Protein AF-A0A6C0HMK4-F1 (afdb_monomer)

Sequence (166 aa):
MNSQQNKAYLWKQCIEQGIFNTLNSSVLPTVQKRFEELVKEYENSQDAVELKNEQFLREFRSRLMPSFEDTQKEYDKLLQPPKPPMVDFTREPDKPMQDLTSLLEKTNERRKEEIQQVFSDKPFLTQEKDPILERMERTLQKHSEMLLSILETQMKLIDYLQRNKK

pLDDT: mean 81.39, std 10.64, range [43.75, 94.94]

Radius of gyration: 36.41 Å; Cα contacts (8 Å, |Δi|>4): 34; chains: 1; bounding box: 69×99×58 Å

Secondary structure (DSSP, 8-state):
--SHHHHHHHHHHHHHTTTTTT--GGGHHHHHHHHHHHHHHTTS--S-HHHHHHHHHHHHHHHHSPPHHHHHHHHHHHHSPPPPPP--TTSPPPPP-TTHHHHHHHHHHHHHHHHHHHHHS-S-------HHHHHHHHHHHHHHHHHHHHHHHHHHHHHHHHHTT-

Solvent-accessible surface area (backbone atoms only — not comparable to full-atom values): 10004 Å² total; per-residue (Å²): 96,79,46,73,68,50,48,52,50,53,54,51,48,37,55,78,70,46,66,57,75,83,58,60,81,87,46,48,69,60,52,52,50,52,49,56,52,51,42,56,67,54,50,79,56,89,68,58,68,66,62,50,51,55,53,46,55,56,50,54,47,59,74,67,49,76,53,72,68,56,55,50,53,54,52,56,53,69,73,51,69,78,78,74,78,79,82,70,82,85,57,76,77,78,72,75,82,78,55,64,63,59,53,50,50,54,51,50,52,51,49,50,52,54,52,48,47,62,59,63,79,41,69,77,77,75,67,75,70,52,71,67,57,54,52,50,53,53,51,52,50,54,52,51,55,50,53,53,54,51,50,54,51,51,50,53,50,51,52,51,55,61,67,73,72,116

Organism: NCBI:txid1070528

Mean predicted aligned error: 20.1 Å

Foldseek 3Di:
DPDPVLLVVLVVVCVVVCLCVPPDPVCVVVLVVVSVVLVVVLPPDPDDSVVSSVVSSVVSSVVSDDPPVVVVVVVVVVVDDPDPPPPDPVDDPPDPPPPPPVVVVVVVVVVVVVVVCVVVVDPPPPPPCPVVNVVVVVVVVVVVVVVVVVVVVVVVVVVVVVVVPD

Structure (mmCIF, N/CA/C/O backbone):
data_AF-A0A6C0HMK4-F1
#
_entry.id   AF-A0A6C0HMK4-F1
#
loop_
_atom_site.group_PDB
_atom_site.id
_atom_site.type_symbol
_atom_site.label_atom_id
_atom_site.label_alt_id
_atom_site.label_comp_id
_atom_site.label_asym_id
_atom_site.label_entity_id
_atom_site.label_seq_id
_atom_site.pdbx_PDB_ins_code
_atom_site.Cartn_x
_atom_site.Cartn_y
_atom_site.Cartn_z
_atom_site.occupancy
_atom_site.B_iso_or_equiv
_atom_site.auth_seq_id
_atom_site.auth_comp_id
_atom_site.auth_asym_id
_atom_site.auth_atom_id
_atom_site.pdbx_PDB_model_num
ATOM 1 N N . MET A 1 1 ? -8.890 11.318 22.501 1.00 75.38 1 MET A N 1
ATOM 2 C CA . MET A 1 1 ? -8.280 11.141 21.165 1.00 75.38 1 MET A CA 1
ATOM 3 C C . MET A 1 1 ? -7.178 10.077 21.167 1.00 75.38 1 MET A C 1
ATOM 5 O O . MET A 1 1 ? -7.302 9.119 20.420 1.00 75.38 1 MET A O 1
ATOM 9 N N . ASN A 1 2 ? -6.168 10.157 22.044 1.00 78.12 2 ASN A N 1
ATOM 10 C CA . ASN A 1 2 ? -5.008 9.241 22.073 1.00 78.12 2 ASN A CA 1
ATOM 11 C C . ASN A 1 2 ? -5.238 7.875 22.776 1.00 78.12 2 ASN A C 1
ATOM 13 O O . ASN A 1 2 ? -4.289 7.154 23.068 1.00 78.12 2 ASN A O 1
ATOM 17 N N . SER A 1 3 ? -6.484 7.484 23.069 1.00 85.38 3 SER A N 1
ATOM 18 C CA . SER A 1 3 ? -6.740 6.152 23.635 1.00 85.38 3 SER A CA 1
ATOM 19 C C . SER A 1 3 ? -6.581 5.073 22.560 1.00 85.38 3 SER A C 1
ATOM 21 O O . SER A 1 3 ? -6.952 5.278 21.402 1.00 85.38 3 SER A O 1
ATOM 23 N N . GLN A 1 4 ? -6.084 3.894 22.947 1.00 87.00 4 GLN A N 1
ATOM 24 C CA . GLN A 1 4 ? -5.903 2.761 22.029 1.00 87.00 4 GLN A CA 1
ATOM 25 C C . GLN A 1 4 ? -7.211 2.392 21.303 1.00 87.00 4 GLN A C 1
ATOM 27 O O . GLN A 1 4 ? -7.204 2.107 20.109 1.00 87.00 4 GLN A O 1
ATOM 32 N N . GLN A 1 5 ? -8.346 2.461 22.010 1.00 88.50 5 GLN A N 1
ATOM 33 C CA . GLN A 1 5 ? -9.678 2.230 21.443 1.00 88.50 5 GLN A CA 1
ATOM 34 C C . GLN A 1 5 ? -10.050 3.254 20.366 1.00 88.50 5 GLN A C 1
ATOM 36 O O . GLN A 1 5 ? -10.546 2.864 19.312 1.00 88.50 5 GLN A O 1
ATOM 41 N N . ASN A 1 6 ? -9.789 4.546 20.591 1.00 88.19 6 ASN A N 1
ATOM 42 C CA . ASN A 1 6 ? -10.136 5.577 19.614 1.00 88.19 6 ASN A CA 1
ATOM 43 C C . ASN A 1 6 ? -9.233 5.511 18.376 1.00 88.19 6 ASN A C 1
ATOM 45 O O . ASN A 1 6 ? -9.715 5.647 17.257 1.00 88.19 6 ASN A O 1
ATOM 49 N N . LYS A 1 7 ? -7.938 5.218 18.556 1.00 90.81 7 LYS A N 1
ATOM 50 C CA . LYS A 1 7 ? -7.022 4.964 17.432 1.00 90.81 7 LYS A CA 1
ATOM 51 C C . LYS A 1 7 ? -7.476 3.777 16.588 1.00 90.81 7 LYS A C 1
ATOM 53 O O . LYS A 1 7 ? -7.527 3.887 15.367 1.00 90.81 7 LYS A O 1
ATOM 58 N N . ALA A 1 8 ? -7.849 2.668 17.229 1.00 91.12 8 ALA A N 1
ATOM 59 C CA . ALA A 1 8 ? -8.364 1.491 16.534 1.00 91.12 8 ALA A CA 1
ATOM 60 C C . ALA A 1 8 ? -9.665 1.797 15.773 1.00 91.12 8 ALA A C 1
ATOM 62 O O . ALA A 1 8 ? -9.829 1.357 14.637 1.00 91.12 8 ALA A O 1
ATOM 63 N N . TYR A 1 9 ? -10.559 2.592 16.369 1.00 93.00 9 TYR A N 1
ATOM 64 C CA . TYR A 1 9 ? -11.777 3.067 15.715 1.00 93.00 9 TYR A CA 1
ATOM 65 C C . TYR A 1 9 ? -11.473 3.906 14.465 1.00 93.00 9 TYR A C 1
ATOM 67 O O . TYR A 1 9 ? -11.970 3.592 13.386 1.00 93.00 9 TYR A O 1
ATOM 75 N N . LEU A 1 10 ? -10.612 4.922 14.581 1.00 91.75 10 LEU A N 1
ATOM 76 C CA . LEU A 1 10 ? -10.222 5.780 13.458 1.00 91.75 10 LEU A CA 1
ATOM 77 C C . LEU A 1 10 ? -9.544 4.984 12.342 1.00 91.75 10 LEU A C 1
ATOM 79 O O . LEU A 1 10 ? -9.868 5.159 11.172 1.00 91.75 10 LEU A O 1
ATOM 83 N N . TRP A 1 11 ? -8.648 4.063 12.698 1.00 92.12 11 TRP A N 1
ATOM 84 C CA . TRP A 1 11 ? -7.975 3.205 11.726 1.00 92.12 11 TRP A CA 1
ATOM 85 C C . TRP A 1 11 ? -8.963 2.310 10.971 1.00 92.12 11 TRP A C 1
ATOM 87 O O . TRP A 1 11 ? -8.888 2.190 9.748 1.00 92.12 11 TRP A O 1
ATOM 97 N N . LYS A 1 12 ? -9.932 1.726 11.686 1.00 92.62 12 LYS A N 1
ATOM 98 C CA . LYS A 1 12 ? -11.018 0.945 11.087 1.00 92.62 12 LYS A CA 1
ATOM 99 C C . LYS A 1 12 ? -11.861 1.800 10.135 1.00 92.62 12 LYS A C 1
ATOM 101 O O . LYS A 1 12 ? -12.134 1.365 9.022 1.00 92.62 12 LYS A O 1
ATOM 106 N N . GLN A 1 13 ? -12.213 3.020 10.533 1.00 91.69 13 GLN A N 1
ATOM 107 C CA . GLN A 1 13 ? -12.962 3.952 9.686 1.00 91.69 13 GLN A CA 1
ATOM 108 C C . GLN A 1 13 ? -12.191 4.334 8.416 1.00 91.69 13 GLN A C 1
ATOM 110 O O . GLN A 1 13 ? -12.784 4.390 7.341 1.00 91.69 13 GLN A O 1
ATOM 115 N N . CYS A 1 14 ? -10.869 4.511 8.492 1.00 89.31 14 CYS A N 1
ATOM 116 C CA . CYS A 1 14 ? -10.041 4.738 7.305 1.00 89.31 14 CYS A CA 1
ATOM 117 C C . CYS A 1 14 ? -10.101 3.570 6.307 1.00 89.31 14 CYS A C 1
ATOM 119 O O . CYS A 1 14 ? -10.114 3.801 5.096 1.00 89.31 14 CYS A O 1
ATOM 121 N N . ILE A 1 15 ? -10.164 2.327 6.802 1.00 88.69 15 ILE A N 1
ATOM 122 C CA . ILE A 1 15 ? -10.334 1.127 5.968 1.00 88.69 15 ILE A CA 1
ATOM 123 C C . ILE A 1 15 ? -11.736 1.109 5.347 1.00 88.69 15 ILE A C 1
ATOM 125 O O . ILE A 1 15 ? -11.863 0.970 4.134 1.00 88.69 15 ILE A O 1
ATOM 129 N N . GLU A 1 16 ? -12.782 1.284 6.158 1.00 90.00 16 GLU A N 1
ATOM 130 C CA . GLU A 1 16 ? -14.182 1.221 5.709 1.00 90.00 16 GLU A CA 1
ATOM 131 C C . GLU A 1 16 ? -14.529 2.325 4.698 1.00 90.00 16 GLU A C 1
ATOM 133 O O . GLU A 1 16 ? -15.273 2.083 3.751 1.00 90.00 16 GLU A O 1
ATOM 138 N N . GLN A 1 17 ? -13.945 3.518 4.840 1.00 87.69 17 GLN A N 1
ATOM 139 C CA . GLN A 1 17 ? -14.105 4.624 3.888 1.00 87.69 17 GLN A CA 1
ATOM 140 C C . GLN A 1 17 ? -13.183 4.515 2.661 1.00 87.69 17 GLN A C 1
ATOM 142 O O . GLN A 1 17 ? -13.194 5.396 1.799 1.00 87.69 17 GLN A O 1
ATOM 147 N N . GLY A 1 18 ? -12.366 3.461 2.576 1.00 83.56 18 GLY A N 1
ATOM 148 C CA . GLY A 1 18 ? -11.472 3.218 1.448 1.00 83.56 18 GLY A CA 1
ATOM 149 C C . GLY A 1 18 ? -10.336 4.234 1.311 1.00 83.56 18 GLY A C 1
ATOM 150 O O . GLY A 1 18 ? -9.782 4.371 0.223 1.00 83.56 18 GLY A O 1
ATOM 151 N N . 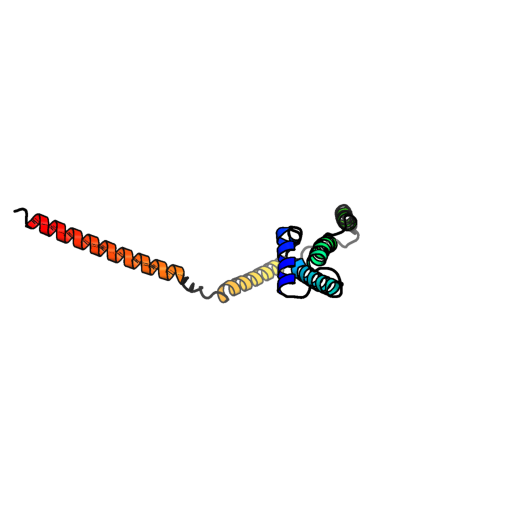ILE A 1 19 ? -9.958 4.935 2.389 1.00 84.88 19 ILE A N 1
ATOM 152 C CA . ILE A 1 19 ? -8.870 5.934 2.381 1.00 84.88 19 ILE A CA 1
ATOM 153 C C . ILE A 1 19 ? -7.539 5.286 1.966 1.00 84.88 19 ILE A C 1
ATOM 155 O O . ILE A 1 19 ? -6.697 5.924 1.338 1.00 84.88 19 ILE A O 1
ATOM 159 N N . PHE A 1 20 ? -7.363 4.001 2.277 1.00 84.75 20 PHE A N 1
ATOM 160 C CA . PHE A 1 20 ? -6.156 3.249 1.947 1.00 84.75 20 PHE A CA 1
ATOM 161 C C . PHE A 1 20 ? -6.184 2.566 0.571 1.00 84.75 20 PHE A C 1
ATOM 163 O O . PHE A 1 20 ? -5.146 2.082 0.131 1.00 84.75 20 PHE A O 1
ATOM 170 N N . ASN A 1 21 ? -7.320 2.548 -0.138 1.00 81.62 21 ASN A N 1
ATOM 171 C CA . ASN A 1 21 ? -7.464 1.796 -1.397 1.00 81.62 21 ASN A CA 1
ATOM 172 C C . ASN A 1 21 ? -6.555 2.310 -2.520 1.00 81.62 21 ASN A C 1
ATOM 174 O O . ASN A 1 21 ? -6.239 1.580 -3.453 1.00 81.62 21 ASN A O 1
ATOM 178 N N . THR A 1 22 ? -6.149 3.572 -2.442 1.00 72.12 22 THR A N 1
ATOM 179 C CA . THR A 1 22 ? -5.297 4.226 -3.438 1.00 72.12 22 THR A CA 1
ATOM 180 C C . THR A 1 22 ? -3.815 4.189 -3.065 1.00 72.12 22 THR A C 1
ATOM 182 O O . THR A 1 22 ? -3.001 4.792 -3.759 1.00 72.12 22 THR A O 1
ATOM 185 N N . LEU A 1 23 ? -3.450 3.544 -1.952 1.00 77.88 23 LEU A N 1
ATOM 186 C CA . LEU A 1 23 ? -2.088 3.547 -1.423 1.00 77.88 23 LEU A CA 1
ATOM 187 C C . LEU A 1 23 ? -1.349 2.257 -1.787 1.00 77.88 23 LEU A C 1
ATOM 189 O O . LEU A 1 23 ? -1.891 1.158 -1.715 1.00 77.88 23 LEU A O 1
ATOM 193 N N . ASN A 1 24 ? -0.071 2.395 -2.135 1.00 76.12 24 ASN A N 1
ATOM 194 C CA . ASN A 1 24 ? 0.829 1.262 -2.331 1.00 76.12 24 ASN A CA 1
ATOM 195 C C . ASN A 1 24 ? 1.264 0.675 -0.968 1.00 76.12 24 ASN A C 1
ATOM 197 O O . ASN A 1 24 ? 1.421 1.399 0.016 1.00 76.12 24 ASN A O 1
ATOM 201 N N . SER A 1 25 ? 1.523 -0.632 -0.891 1.00 76.38 25 SER A N 1
ATOM 202 C CA . SER A 1 25 ? 2.035 -1.274 0.328 1.00 76.38 25 SER A CA 1
ATOM 203 C C . SER A 1 25 ? 3.365 -0.682 0.813 1.00 76.38 25 SER A C 1
ATOM 205 O O . SER A 1 25 ? 3.634 -0.689 2.012 1.00 76.38 25 SER A O 1
ATOM 207 N N . SER A 1 26 ? 4.181 -0.123 -0.088 1.00 78.38 26 SER A N 1
ATOM 208 C CA . SER A 1 26 ? 5.454 0.526 0.255 1.00 78.38 26 SER A CA 1
ATOM 209 C C . SER A 1 26 ? 5.298 1.805 1.087 1.00 78.38 26 SER A C 1
ATOM 211 O O . SER A 1 26 ? 6.227 2.175 1.803 1.00 78.38 26 SER A O 1
ATOM 213 N N . VAL A 1 27 ? 4.132 2.465 1.041 1.00 81.00 27 VAL A N 1
ATOM 214 C CA . VAL A 1 27 ? 3.886 3.729 1.758 1.00 81.00 27 VAL A CA 1
ATOM 215 C C . VAL A 1 27 ? 3.275 3.528 3.149 1.00 81.00 27 VAL A C 1
ATOM 217 O O . VAL A 1 27 ? 3.183 4.488 3.914 1.00 81.00 27 VAL A O 1
ATOM 220 N N . LEU A 1 28 ? 2.911 2.294 3.527 1.00 81.06 28 LEU A N 1
ATOM 221 C CA . LEU A 1 28 ? 2.274 1.985 4.817 1.00 81.06 28 LEU A CA 1
ATOM 222 C C . LEU A 1 28 ? 3.040 2.505 6.052 1.00 81.06 28 LEU A C 1
ATOM 224 O O . LEU A 1 28 ? 2.390 3.087 6.924 1.00 81.06 28 LEU A O 1
ATOM 228 N N . PRO A 1 29 ? 4.383 2.399 6.146 1.00 84.81 29 PRO A N 1
ATOM 229 C CA . PRO A 1 29 ? 5.117 2.951 7.289 1.00 84.81 29 PRO A CA 1
ATOM 230 C C . PRO A 1 29 ? 4.974 4.476 7.401 1.00 84.81 29 PRO A C 1
ATOM 232 O O . PRO A 1 29 ? 4.839 5.028 8.494 1.00 84.81 29 PRO A O 1
ATOM 235 N N . THR A 1 30 ? 4.956 5.174 6.263 1.00 85.56 30 THR A N 1
ATOM 236 C CA . THR A 1 30 ? 4.757 6.627 6.204 1.00 85.56 30 THR A CA 1
ATOM 237 C C . THR A 1 30 ? 3.331 7.007 6.590 1.00 85.56 30 THR A C 1
ATOM 239 O O . THR A 1 30 ? 3.132 7.973 7.324 1.00 85.56 30 THR A O 1
ATOM 242 N N . VAL A 1 31 ? 2.343 6.232 6.142 1.00 88.31 31 VAL A N 1
ATOM 243 C CA . VAL A 1 31 ? 0.922 6.419 6.474 1.00 88.31 31 VAL A CA 1
ATOM 244 C C . VAL A 1 31 ? 0.691 6.257 7.972 1.00 88.31 31 VAL A C 1
ATOM 246 O O . VAL A 1 31 ? 0.053 7.107 8.588 1.00 88.31 31 VAL A O 1
ATOM 249 N N . GLN A 1 32 ? 1.261 5.210 8.572 1.00 89.19 32 GLN A N 1
ATOM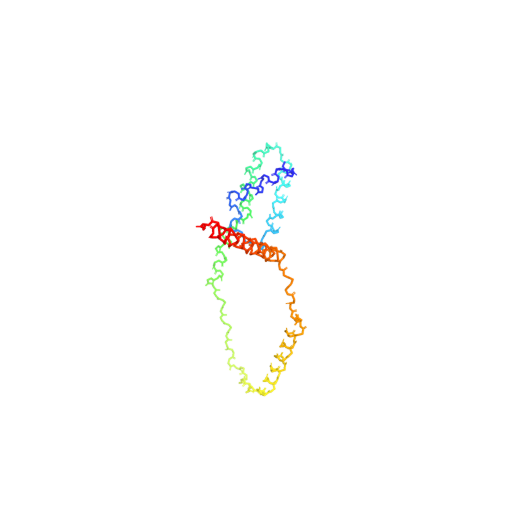 250 C CA . GLN A 1 32 ? 1.183 4.972 10.010 1.00 89.19 32 GLN A CA 1
ATOM 251 C C . GLN A 1 32 ? 1.810 6.122 10.805 1.00 89.19 32 GLN A C 1
ATOM 253 O O . GLN A 1 32 ? 1.216 6.600 11.769 1.00 89.19 32 GLN A O 1
ATOM 258 N N . LYS A 1 33 ? 2.981 6.612 10.381 1.00 88.69 33 LYS A N 1
ATOM 259 C CA . LYS A 1 33 ? 3.629 7.759 11.027 1.00 88.69 33 LYS A CA 1
ATOM 260 C C . LYS A 1 33 ? 2.750 9.015 10.966 1.00 88.69 33 LYS A C 1
ATOM 262 O O . LYS A 1 33 ? 2.526 9.639 11.998 1.00 88.69 33 LYS A O 1
ATOM 267 N N . ARG A 1 34 ? 2.198 9.335 9.789 1.00 88.38 34 ARG A N 1
ATOM 268 C CA . ARG A 1 34 ? 1.294 10.486 9.602 1.00 88.38 34 ARG A CA 1
ATOM 269 C C . ARG A 1 34 ? 0.014 10.368 10.425 1.00 88.38 34 ARG A C 1
ATOM 271 O O . ARG A 1 34 ? -0.485 11.371 10.922 1.00 88.38 34 ARG A O 1
ATOM 278 N N . PHE A 1 35 ? -0.514 9.155 10.571 1.00 92.00 35 PHE A N 1
ATOM 279 C CA . PHE A 1 35 ? -1.678 8.892 11.412 1.00 92.00 35 PHE A CA 1
ATOM 280 C C . PHE A 1 35 ? -1.378 9.216 12.878 1.00 92.00 35 PHE A C 1
ATOM 282 O O . PHE A 1 35 ? -2.122 9.959 13.507 1.00 92.00 35 PHE A O 1
ATOM 289 N N . GLU A 1 36 ? -0.266 8.706 13.413 1.00 90.81 36 GLU A N 1
ATOM 290 C CA . GLU A 1 36 ? 0.139 8.951 14.803 1.00 90.81 36 GLU A CA 1
ATOM 291 C C . GLU A 1 36 ? 0.449 10.431 15.075 1.00 90.81 36 GLU A C 1
ATOM 293 O O . GLU A 1 36 ? 0.104 10.947 16.137 1.00 90.81 36 GLU A O 1
ATOM 298 N N . GLU A 1 37 ? 1.067 11.130 14.119 1.00 90.50 37 GLU A N 1
ATOM 299 C CA . GLU A 1 37 ? 1.292 12.580 14.189 1.00 90.50 37 GLU A CA 1
ATOM 300 C C . GLU A 1 37 ? -0.035 13.341 14.275 1.00 90.50 37 GLU A C 1
ATOM 302 O O . GLU A 1 37 ? -0.233 14.133 15.195 1.00 90.50 37 GLU A O 1
ATOM 307 N N . LEU A 1 38 ? -0.981 13.028 13.387 1.00 89.75 38 LEU A N 1
ATOM 308 C CA . LEU A 1 38 ? -2.280 13.689 13.366 1.00 89.75 38 LEU A CA 1
ATOM 309 C C . LEU A 1 38 ? -3.101 13.384 14.632 1.00 89.75 38 LEU A C 1
ATOM 311 O O . LEU A 1 38 ? -3.759 14.269 15.167 1.00 89.75 38 LEU A O 1
ATOM 315 N N . VAL A 1 39 ? -3.034 12.165 15.181 1.00 89.81 39 VAL A N 1
ATOM 316 C CA . VAL A 1 39 ? -3.739 11.844 16.437 1.00 89.81 39 VAL A CA 1
ATOM 317 C C . VAL A 1 39 ? -3.209 12.690 17.600 1.00 89.81 39 VAL A C 1
ATOM 319 O O . VAL A 1 39 ? -3.998 13.113 18.448 1.00 89.81 39 VAL A O 1
ATOM 322 N N . LYS A 1 40 ? -1.899 12.968 17.633 1.00 88.75 40 LYS A N 1
ATOM 323 C CA . LYS A 1 40 ? -1.291 13.854 18.638 1.00 88.75 40 LYS A CA 1
ATOM 324 C C . LYS A 1 40 ? -1.724 15.308 18.469 1.00 88.75 40 LYS A C 1
ATOM 326 O O . LYS A 1 40 ? -1.974 15.976 19.467 1.00 88.75 40 LYS A O 1
ATOM 331 N N . GLU A 1 41 ? -1.856 15.797 17.236 1.00 88.19 41 GLU A N 1
ATOM 332 C CA . GLU A 1 41 ? -2.345 17.160 16.970 1.00 88.19 41 GLU A CA 1
ATOM 333 C C . GLU A 1 41 ? -3.755 17.377 17.557 1.00 88.19 41 GLU A C 1
ATOM 335 O O . GLU A 1 41 ? -4.024 18.400 18.187 1.00 88.19 41 GLU A O 1
ATOM 340 N N . TYR A 1 42 ? -4.627 16.369 17.462 1.00 86.56 42 TYR A N 1
ATOM 341 C CA . TYR A 1 42 ? -5.990 16.414 18.007 1.00 86.56 42 TYR A CA 1
ATOM 342 C C . TYR A 1 42 ? -6.096 16.040 19.499 1.00 86.56 42 TYR A C 1
ATOM 344 O O . TYR A 1 42 ? -7.193 16.063 20.071 1.00 86.56 42 TYR A O 1
ATOM 352 N N . GLU A 1 43 ? -4.986 15.699 20.160 1.00 82.81 43 GLU A N 1
ATOM 353 C CA . GLU A 1 43 ? -4.975 15.325 21.578 1.00 82.81 43 GLU A CA 1
ATOM 354 C C . GLU A 1 43 ? -5.307 16.515 22.491 1.00 82.81 43 GLU A C 1
ATOM 356 O O . GLU A 1 43 ? -6.036 16.344 23.467 1.00 82.81 43 GLU A O 1
ATOM 361 N N . ASN A 1 44 ? -4.854 17.717 22.119 1.00 78.38 44 ASN A N 1
ATOM 362 C CA . ASN A 1 44 ? -4.980 18.936 22.926 1.00 78.38 44 ASN A CA 1
ATOM 363 C C . ASN A 1 44 ? -6.201 19.811 22.585 1.00 78.38 44 ASN A C 1
ATOM 365 O O . ASN A 1 44 ? -6.418 20.826 23.246 1.00 78.38 44 ASN A O 1
ATOM 369 N N . SER A 1 45 ? -6.999 19.464 21.569 1.00 78.00 45 SER A N 1
ATOM 370 C CA . SER A 1 45 ? -8.224 20.221 21.255 1.00 78.00 45 SER A CA 1
ATOM 371 C C . SER A 1 45 ? -9.262 20.061 22.385 1.00 78.00 45 SER A C 1
ATOM 373 O O . SER A 1 45 ? -9.316 19.022 23.048 1.00 78.00 45 SER A O 1
ATOM 375 N N . GLN A 1 46 ? -10.113 21.066 22.609 1.00 78.56 46 GLN A N 1
ATOM 376 C CA . GLN A 1 46 ? -11.212 21.014 23.589 1.00 78.56 46 GLN A CA 1
ATOM 377 C C . GLN A 1 46 ? -12.512 20.402 23.040 1.00 78.56 46 GLN A C 1
ATOM 379 O O . GLN A 1 46 ? -13.462 20.220 23.797 1.00 78.56 46 GLN A O 1
ATOM 384 N N . ASP A 1 47 ? -12.556 20.033 21.759 1.00 83.75 47 ASP A N 1
ATOM 385 C CA . ASP A 1 47 ? -13.786 19.565 21.115 1.00 83.75 47 ASP A CA 1
ATOM 386 C C . ASP A 1 47 ? -14.247 18.182 21.612 1.00 83.75 47 ASP A C 1
ATOM 388 O O . ASP A 1 47 ? -13.465 17.380 22.146 1.00 83.75 47 ASP A O 1
ATOM 392 N N . ALA A 1 48 ? -15.529 17.876 21.393 1.00 86.19 48 ALA A N 1
ATOM 393 C CA . ALA A 1 48 ? -16.083 16.543 21.620 1.00 86.19 48 ALA A CA 1
ATOM 394 C C . ALA A 1 48 ? -15.351 15.484 20.775 1.00 86.19 48 ALA A C 1
ATOM 396 O O . ALA A 1 48 ? -14.862 15.763 19.678 1.00 86.19 48 ALA A O 1
ATOM 397 N N . VAL A 1 49 ? -15.260 14.254 21.289 1.00 84.81 49 VAL A N 1
ATOM 398 C CA . VAL A 1 49 ? -14.470 13.178 20.664 1.00 84.81 49 VAL A CA 1
ATOM 399 C C . VAL A 1 49 ? -15.000 12.831 19.273 1.00 84.81 49 VAL A C 1
ATOM 401 O O . VAL A 1 49 ? -14.213 12.616 18.355 1.00 84.81 49 VAL A O 1
ATOM 404 N N . GLU A 1 50 ? -16.317 12.840 19.098 1.00 86.06 50 GLU A N 1
ATOM 405 C CA . GLU A 1 50 ? -16.993 12.566 17.832 1.00 86.06 50 GLU A CA 1
ATOM 406 C C . GLU A 1 50 ? -16.627 13.607 16.769 1.00 86.06 50 GLU A C 1
ATOM 408 O O . GLU A 1 50 ? -16.222 13.246 15.664 1.00 86.06 50 GLU A O 1
ATOM 413 N N . LEU A 1 51 ? -16.672 14.893 17.132 1.00 86.75 51 LEU A N 1
ATOM 414 C CA . LEU A 1 51 ? -16.339 15.997 16.231 1.00 86.75 51 LEU A CA 1
ATOM 415 C C . LEU A 1 51 ? -14.863 15.941 15.805 1.00 86.75 51 LEU A C 1
ATOM 417 O O . LEU A 1 51 ? -14.543 16.097 14.626 1.00 86.75 51 LEU A O 1
ATOM 421 N N . LYS A 1 52 ? -13.964 15.638 16.753 1.00 88.44 52 LYS A N 1
ATOM 422 C CA . LYS A 1 52 ? -12.537 15.428 16.468 1.00 88.44 52 LYS A CA 1
ATOM 423 C C . LYS A 1 52 ? -12.320 14.266 15.511 1.00 88.44 52 LYS A C 1
ATOM 425 O O . LYS A 1 52 ? -11.472 14.355 14.634 1.00 88.44 52 LYS A O 1
ATOM 430 N N . ASN A 1 53 ? -13.059 13.173 15.685 1.00 89.62 53 ASN A N 1
ATOM 431 C CA . ASN A 1 53 ? -12.915 11.992 14.843 1.00 89.62 53 ASN A CA 1
ATOM 432 C C . ASN A 1 53 ? -13.358 12.271 13.397 1.00 89.62 53 ASN A C 1
ATOM 434 O O . ASN A 1 53 ? -12.678 11.846 12.464 1.00 89.62 53 ASN A O 1
ATOM 438 N N . GLU A 1 54 ? -14.444 13.020 13.189 1.00 88.75 54 GLU A N 1
ATOM 439 C CA . GLU A 1 54 ? -14.867 13.432 11.843 1.00 88.75 54 GLU A CA 1
ATOM 440 C C . GLU A 1 54 ? -13.853 14.367 11.172 1.00 88.75 54 GLU A C 1
ATOM 442 O O . GLU A 1 54 ? -13.474 14.155 10.016 1.00 88.75 54 GLU A O 1
ATOM 447 N N . GLN A 1 55 ? -13.381 15.382 11.902 1.00 88.94 55 GLN A N 1
ATOM 448 C CA . GLN A 1 55 ? -12.372 16.321 11.407 1.00 88.94 55 GLN A CA 1
ATOM 449 C C . GLN A 1 55 ? -11.067 15.601 11.059 1.00 88.94 55 GLN A C 1
ATOM 451 O O . GLN A 1 55 ? -10.530 15.790 9.965 1.00 88.94 55 GLN A O 1
ATOM 456 N N . PHE A 1 56 ? -10.630 14.694 11.935 1.00 91.94 56 PHE A N 1
ATOM 457 C CA . PHE A 1 56 ? -9.475 13.839 11.716 1.00 91.94 56 PHE A CA 1
ATOM 458 C C . PHE A 1 56 ? -9.593 13.054 10.410 1.00 91.94 56 PHE A C 1
ATOM 460 O O . PHE A 1 56 ? -8.675 13.090 9.598 1.00 91.94 56 PHE A O 1
ATOM 467 N N . LEU A 1 57 ? -10.710 12.356 10.173 1.00 89.88 57 LEU A N 1
ATOM 468 C CA . LEU A 1 57 ? -10.874 11.522 8.975 1.00 89.88 57 LEU A CA 1
ATOM 469 C C . LEU A 1 57 ? -10.816 12.357 7.691 1.00 89.88 57 LEU A C 1
ATOM 471 O O . LEU A 1 57 ? -10.191 11.953 6.705 1.00 89.88 57 LEU A O 1
ATOM 475 N N . ARG A 1 58 ? -11.421 13.549 7.713 1.00 87.81 58 ARG A N 1
ATOM 476 C CA . ARG A 1 58 ? -11.402 14.480 6.580 1.00 87.81 58 ARG A CA 1
ATOM 477 C C . ARG A 1 58 ? -9.991 14.980 6.282 1.00 87.81 58 ARG A C 1
ATOM 479 O O . ARG A 1 58 ? -9.561 14.979 5.128 1.00 87.81 58 ARG A O 1
ATOM 486 N N . GLU A 1 59 ? -9.275 15.390 7.319 1.00 88.88 59 GLU A N 1
ATOM 487 C CA . GLU A 1 59 ? -7.927 15.926 7.190 1.00 88.88 59 GLU A CA 1
ATOM 488 C C . GLU A 1 59 ? -6.914 14.844 6.814 1.00 88.88 59 GLU A C 1
ATOM 490 O O . GLU A 1 59 ? -6.099 15.035 5.912 1.00 88.88 59 GLU A O 1
ATOM 495 N N . PHE A 1 60 ? -7.010 13.671 7.437 1.00 90.00 60 PHE A N 1
ATOM 496 C CA . PHE A 1 60 ? -6.149 12.535 7.145 1.00 90.00 60 PHE A CA 1
ATOM 497 C C . PHE A 1 60 ? -6.266 12.109 5.679 1.00 90.00 60 PHE A C 1
ATOM 499 O O . PHE A 1 60 ? -5.252 11.908 5.010 1.00 90.00 60 PHE A O 1
ATOM 506 N N . ARG A 1 61 ? -7.492 12.072 5.138 1.00 86.88 61 ARG A N 1
ATOM 507 C CA . ARG A 1 61 ? -7.731 11.833 3.709 1.00 86.88 61 ARG A CA 1
ATOM 508 C C . ARG A 1 61 ? -7.053 12.883 2.829 1.00 86.88 61 ARG A C 1
ATOM 510 O O . ARG A 1 61 ? -6.412 12.525 1.842 1.00 86.88 61 ARG A O 1
ATOM 517 N N . SER A 1 62 ? -7.161 14.160 3.192 1.00 83.81 62 SER A N 1
ATOM 518 C CA . SER A 1 62 ? -6.530 15.253 2.445 1.00 83.81 62 SER A CA 1
ATOM 519 C C . SER A 1 62 ? -5.003 15.195 2.481 1.00 83.81 62 SER A C 1
ATOM 521 O O . SER A 1 62 ? -4.368 15.554 1.499 1.00 83.81 62 SER A O 1
ATOM 523 N N . ARG A 1 63 ? -4.400 14.754 3.592 1.00 84.12 63 ARG A N 1
ATOM 524 C CA . ARG A 1 63 ? -2.938 14.625 3.722 1.00 84.12 63 ARG A CA 1
ATOM 525 C C . ARG A 1 63 ? -2.380 13.404 2.980 1.00 84.12 63 ARG A C 1
ATOM 527 O O . ARG A 1 63 ? -1.170 13.339 2.763 1.00 84.12 63 ARG A O 1
ATOM 534 N N . LEU A 1 64 ? -3.217 12.418 2.656 1.00 80.81 64 LEU A N 1
ATOM 535 C CA . LEU A 1 64 ? -2.814 11.184 1.974 1.00 80.81 64 LEU A CA 1
ATOM 536 C C . LEU A 1 64 ? -2.969 11.241 0.455 1.00 80.81 64 LEU A C 1
ATOM 538 O O . LEU A 1 64 ? -2.197 10.595 -0.250 1.00 80.81 64 LEU A O 1
ATOM 542 N N . MET A 1 65 ? -3.947 11.989 -0.050 1.00 71.56 65 MET A N 1
ATOM 543 C CA . MET A 1 65 ? -4.107 12.176 -1.488 1.00 71.56 65 MET A CA 1
ATOM 544 C C . MET A 1 65 ? -3.095 13.222 -1.981 1.00 71.56 65 MET A C 1
ATOM 546 O O . MET A 1 65 ? -3.061 14.320 -1.422 1.00 71.56 65 MET A O 1
ATOM 550 N N . PRO A 1 66 ? -2.271 12.923 -3.001 1.00 66.75 66 PRO A N 1
ATOM 551 C CA . PRO A 1 66 ? -1.465 13.951 -3.648 1.00 66.75 66 PRO A CA 1
ATOM 552 C C . PRO A 1 66 ? -2.378 15.040 -4.225 1.00 66.75 66 PRO A C 1
ATOM 554 O O . PRO A 1 66 ? -3.497 14.756 -4.663 1.00 66.75 66 PRO A O 1
ATOM 557 N N . SER A 1 67 ? -1.911 16.292 -4.210 1.00 67.38 67 SER A N 1
ATOM 558 C CA . SER A 1 67 ? -2.630 17.379 -4.874 1.00 67.38 67 SER A CA 1
ATOM 559 C C . SER A 1 67 ? -2.752 17.060 -6.363 1.00 67.38 67 SER A C 1
ATOM 561 O O . SER A 1 67 ? -1.836 16.489 -6.958 1.00 67.38 67 SER A O 1
ATOM 563 N N . PHE A 1 68 ? -3.855 17.479 -6.985 1.00 67.69 68 PHE A N 1
ATOM 564 C CA . PHE A 1 68 ? -4.024 17.393 -8.436 1.00 67.69 68 PHE A CA 1
ATOM 565 C C . PHE A 1 68 ? -2.817 17.989 -9.186 1.00 67.69 68 PHE A C 1
ATOM 567 O O . PHE A 1 68 ? -2.373 17.433 -10.186 1.00 67.69 68 PHE A O 1
ATOM 574 N N . GLU A 1 69 ? -2.228 19.065 -8.656 1.00 71.56 69 GLU A N 1
ATOM 575 C CA . GLU A 1 69 ? -1.028 19.698 -9.217 1.00 71.56 69 GLU A CA 1
ATOM 576 C C . GLU A 1 69 ? 0.208 18.791 -9.194 1.00 71.56 69 GLU A C 1
ATOM 578 O O . GLU A 1 69 ? 1.011 18.827 -10.126 1.00 71.56 69 GLU A O 1
ATOM 583 N N . ASP A 1 70 ? 0.374 17.971 -8.155 1.00 75.69 70 ASP A N 1
ATOM 584 C CA . ASP A 1 70 ? 1.517 17.062 -8.043 1.00 75.69 70 ASP A CA 1
ATOM 585 C C . ASP A 1 70 ? 1.373 15.893 -9.016 1.00 75.69 70 ASP A C 1
ATOM 587 O O . ASP A 1 70 ? 2.328 15.534 -9.706 1.00 75.69 70 ASP A O 1
ATOM 591 N N . THR A 1 71 ? 0.157 15.355 -9.140 1.00 74.19 71 THR A N 1
ATOM 592 C CA . THR A 1 71 ? -0.157 14.316 -10.126 1.00 74.19 71 THR A CA 1
ATOM 593 C C . THR A 1 71 ? 0.032 14.835 -11.551 1.00 74.19 71 THR A C 1
ATOM 595 O O . THR A 1 71 ? 0.635 14.152 -12.376 1.00 74.19 71 THR A O 1
ATOM 598 N N . GLN A 1 72 ? -0.406 16.064 -11.841 1.00 77.19 72 GLN A N 1
ATOM 599 C CA . GLN A 1 72 ? -0.229 16.680 -13.157 1.00 77.19 72 GLN A CA 1
ATOM 600 C C . GLN A 1 72 ? 1.255 16.845 -13.515 1.00 77.19 72 GLN A C 1
ATOM 602 O O . GLN A 1 72 ? 1.657 16.485 -14.618 1.00 77.19 72 GLN A O 1
ATOM 607 N N . LYS A 1 73 ? 2.094 17.304 -12.576 1.00 83.44 73 LYS A N 1
ATOM 608 C CA . LYS A 1 73 ? 3.548 17.428 -12.796 1.00 83.44 73 LYS A CA 1
ATOM 609 C C . LYS A 1 73 ? 4.218 16.087 -13.087 1.00 83.44 73 LYS A C 1
ATOM 611 O O . LYS A 1 73 ? 5.145 16.029 -13.895 1.00 83.44 73 LYS A O 1
ATOM 616 N N . GLU A 1 74 ? 3.786 15.018 -12.422 1.00 80.12 74 GLU A N 1
ATOM 617 C CA . GLU A 1 74 ? 4.303 13.672 -12.675 1.00 80.12 74 GLU A CA 1
ATOM 618 C C . GLU A 1 74 ? 3.938 13.193 -14.088 1.00 80.12 74 GLU A C 1
ATOM 620 O O . GLU A 1 74 ? 4.814 12.725 -14.820 1.00 80.12 74 GLU A O 1
ATOM 625 N N . TYR A 1 75 ? 2.689 13.407 -14.516 1.00 82.00 75 TYR A N 1
ATOM 626 C CA . TYR A 1 75 ? 2.259 13.138 -15.891 1.00 82.00 75 TYR A CA 1
ATOM 627 C C . TYR A 1 75 ? 3.041 13.960 -16.920 1.00 82.00 75 TYR A C 1
ATOM 629 O O . TYR A 1 75 ? 3.543 13.401 -17.895 1.00 82.00 75 TYR A O 1
ATOM 637 N N . ASP A 1 76 ? 3.210 15.262 -16.692 1.00 85.94 76 ASP A N 1
ATOM 638 C CA . ASP A 1 76 ? 3.945 16.145 -17.602 1.00 85.94 76 ASP A CA 1
ATOM 639 C C . ASP A 1 76 ? 5.408 15.701 -17.759 1.00 85.94 76 ASP A C 1
ATOM 641 O O . ASP A 1 76 ? 5.971 15.759 -18.854 1.00 85.94 76 ASP A O 1
ATOM 645 N N . LYS A 1 77 ? 6.021 15.191 -16.684 1.00 84.56 77 LYS A N 1
ATOM 646 C CA . LYS A 1 77 ? 7.382 14.640 -16.710 1.00 84.56 77 LYS A CA 1
ATOM 647 C C . LYS A 1 77 ? 7.475 13.349 -17.526 1.00 84.56 77 LYS A C 1
ATOM 649 O O . LYS A 1 77 ? 8.472 13.143 -18.211 1.00 84.56 77 LYS A O 1
ATOM 654 N N . LEU A 1 78 ? 6.458 12.490 -17.472 1.00 81.94 78 LEU A N 1
ATOM 655 C CA . LEU A 1 78 ? 6.397 11.263 -18.278 1.00 81.94 78 LEU A CA 1
ATOM 656 C C . LEU A 1 78 ? 6.171 11.556 -19.767 1.00 81.94 78 LEU A C 1
ATOM 658 O O . LEU A 1 78 ? 6.666 10.822 -20.621 1.00 81.94 78 LEU A O 1
ATOM 662 N N . LEU A 1 79 ? 5.458 12.640 -20.081 1.00 84.12 79 LEU A N 1
ATOM 663 C CA . LEU A 1 79 ? 5.212 13.092 -21.453 1.00 84.12 79 LEU A CA 1
ATOM 664 C C . LEU A 1 79 ? 6.424 13.782 -22.095 1.00 84.12 79 LEU A C 1
ATOM 666 O O . LEU A 1 79 ? 6.454 13.941 -23.315 1.00 84.12 79 LEU A O 1
ATOM 670 N N . GLN A 1 80 ? 7.425 14.176 -21.304 1.00 82.25 80 GLN A N 1
ATOM 671 C CA . GLN A 1 80 ? 8.679 14.757 -21.782 1.00 82.25 80 GLN A CA 1
ATOM 672 C C . GLN A 1 80 ? 9.808 13.720 -21.704 1.00 82.25 80 GLN A C 1
ATOM 674 O O . GLN A 1 80 ? 10.585 13.727 -20.743 1.00 82.25 80 GLN A O 1
ATOM 679 N N . PRO A 1 81 ? 9.942 12.815 -22.696 1.00 73.25 81 PRO A N 1
ATOM 680 C CA . PRO A 1 81 ? 11.067 11.897 -22.715 1.00 73.25 81 PRO A CA 1
ATOM 681 C C . PRO A 1 81 ? 12.383 12.691 -22.751 1.00 73.25 81 PRO A C 1
ATOM 683 O O . PRO A 1 81 ? 12.472 13.715 -23.443 1.00 73.25 81 PRO A O 1
ATOM 686 N N . PRO A 1 82 ? 13.423 12.244 -22.023 1.00 76.31 82 PRO A N 1
ATOM 687 C CA . PRO A 1 82 ? 14.727 12.882 -22.088 1.00 76.31 82 PRO A CA 1
ATOM 688 C C . PRO A 1 82 ? 15.221 12.854 -23.535 1.00 76.31 82 PRO A C 1
ATOM 690 O O . PRO A 1 82 ? 15.106 11.833 -24.219 1.00 76.31 82 PRO A O 1
ATOM 693 N N . LYS A 1 83 ? 15.772 13.979 -24.010 1.00 78.19 83 LYS A N 1
ATOM 694 C CA . LYS A 1 83 ? 16.397 14.020 -25.336 1.00 78.19 83 LYS A CA 1
ATOM 695 C C . LYS A 1 83 ? 17.456 12.914 -25.393 1.00 78.19 83 LYS A C 1
ATOM 697 O O . LYS A 1 83 ? 18.288 12.860 -24.481 1.00 78.19 83 LYS A O 1
ATOM 702 N N . PRO A 1 84 ? 17.433 12.044 -26.419 1.00 79.06 84 PRO A N 1
ATOM 703 C CA . PRO A 1 84 ? 18.447 11.018 -26.548 1.00 79.06 84 PRO A CA 1
ATOM 704 C C . PRO A 1 84 ? 19.828 11.682 -26.538 1.00 79.06 84 PRO A C 1
ATOM 706 O O . PRO A 1 84 ? 19.988 12.744 -27.155 1.00 79.06 84 PRO A O 1
ATOM 709 N N . PRO A 1 85 ? 20.818 11.10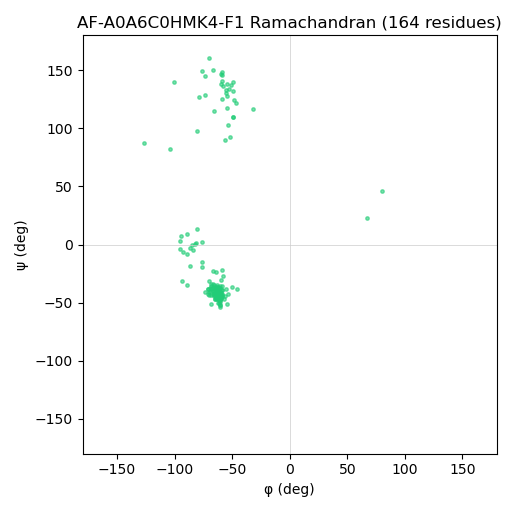1 -25.841 1.00 80.38 85 PRO A N 1
ATOM 710 C CA . PRO A 1 85 ? 22.183 11.590 -25.941 1.00 80.38 85 PRO A CA 1
ATOM 711 C C . PRO A 1 85 ? 22.587 11.573 -27.418 1.00 80.38 85 PRO A C 1
ATOM 713 O O . PRO A 1 85 ? 22.362 10.579 -28.112 1.00 80.38 85 PRO A O 1
ATOM 716 N N . MET A 1 86 ? 23.141 12.683 -27.917 1.00 80.56 86 MET A N 1
ATOM 717 C CA . MET A 1 86 ? 23.674 12.709 -29.277 1.00 80.56 86 MET A CA 1
ATOM 718 C C . MET A 1 86 ? 24.754 11.635 -29.386 1.00 80.56 86 MET A C 1
ATOM 720 O O . MET A 1 86 ? 25.684 11.598 -28.580 1.00 80.56 86 MET A O 1
ATOM 724 N N . VAL A 1 87 ? 24.603 10.748 -30.369 1.00 74.44 87 VAL A N 1
ATOM 725 C CA . VAL A 1 87 ? 25.631 9.762 -30.686 1.00 74.44 87 VAL A CA 1
ATOM 726 C C . VAL A 1 87 ? 26.844 10.530 -31.190 1.00 74.44 87 VAL A C 1
ATOM 728 O O . VAL A 1 87 ? 26.786 11.208 -32.215 1.00 74.44 87 VAL A O 1
ATOM 731 N N . ASP A 1 88 ? 27.931 10.452 -30.434 1.00 78.38 88 ASP A N 1
ATOM 732 C CA . ASP A 1 88 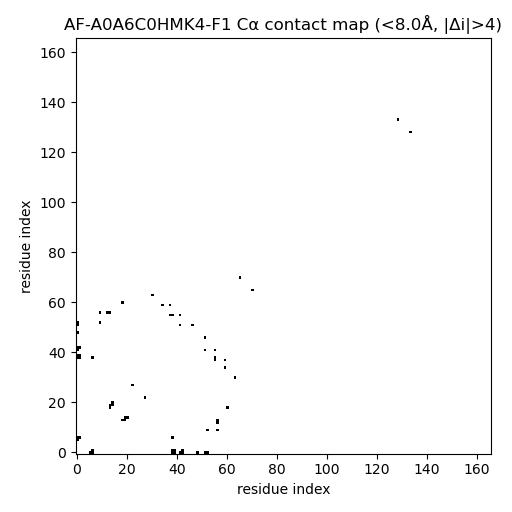? 29.212 10.992 -30.851 1.00 78.38 88 ASP A CA 1
ATOM 733 C C . ASP A 1 88 ? 29.882 10.001 -31.810 1.00 78.38 88 ASP A C 1
ATOM 735 O O . ASP A 1 88 ? 30.484 9.011 -31.392 1.00 78.38 88 ASP A O 1
ATOM 739 N N . PHE A 1 89 ? 29.737 10.264 -33.110 1.00 73.44 89 PHE A N 1
ATOM 740 C CA . PHE A 1 89 ? 30.348 9.476 -34.183 1.00 73.44 89 PHE A CA 1
ATOM 741 C C . PHE A 1 89 ? 31.848 9.759 -34.368 1.00 73.44 89 PHE A C 1
ATOM 743 O O . PHE A 1 89 ? 32.456 9.198 -35.275 1.00 73.44 89 PHE A O 1
ATOM 750 N N . THR A 1 90 ? 32.457 10.620 -33.541 1.00 77.56 90 THR A N 1
ATOM 751 C CA . THR A 1 90 ? 33.917 10.829 -33.542 1.00 77.56 90 THR A CA 1
ATOM 752 C C . THR A 1 90 ? 34.669 9.802 -32.696 1.00 77.56 90 THR A C 1
ATOM 754 O O . THR A 1 90 ? 35.900 9.781 -32.705 1.00 77.56 90 THR A O 1
ATOM 757 N N . ARG A 1 91 ? 33.945 8.923 -31.985 1.00 71.12 91 ARG A N 1
ATOM 758 C CA . ARG A 1 91 ? 34.534 7.801 -31.249 1.00 71.12 91 ARG A CA 1
ATOM 759 C C . ARG A 1 91 ? 35.290 6.880 -32.203 1.00 71.12 91 ARG A C 1
ATOM 761 O O . ARG A 1 91 ? 34.816 6.593 -33.301 1.00 71.12 91 ARG A O 1
ATOM 768 N N . GLU A 1 92 ? 36.464 6.425 -31.763 1.00 72.94 92 GLU A N 1
ATOM 769 C CA . GLU A 1 92 ? 37.225 5.399 -32.475 1.00 72.94 92 GLU A CA 1
ATOM 770 C C . GLU A 1 92 ? 36.308 4.212 -32.812 1.00 72.94 92 GLU A C 1
ATOM 772 O O . GLU A 1 92 ? 35.471 3.849 -31.979 1.00 72.94 92 GLU A O 1
ATOM 777 N N . PRO A 1 93 ? 36.439 3.617 -34.013 1.00 72.69 93 PRO A N 1
ATOM 778 C CA . PRO A 1 93 ? 35.664 2.442 -34.379 1.00 72.69 93 PRO A CA 1
ATOM 779 C C . PRO A 1 93 ? 35.824 1.377 -33.300 1.00 72.69 93 PRO A C 1
ATOM 781 O O . PRO A 1 93 ? 36.943 1.121 -32.841 1.00 72.69 93 PRO A O 1
ATOM 784 N N . ASP A 1 94 ? 34.699 0.779 -32.900 1.00 69.88 94 ASP A N 1
ATOM 785 C CA . ASP A 1 94 ? 34.690 -0.271 -31.892 1.00 69.88 94 ASP A CA 1
ATOM 786 C C . ASP A 1 94 ? 35.758 -1.302 -32.247 1.00 69.88 94 ASP A C 1
ATOM 788 O O . ASP A 1 94 ? 35.796 -1.843 -33.360 1.00 69.88 94 ASP A O 1
ATOM 792 N N . LYS A 1 95 ? 36.669 -1.545 -31.299 1.00 69.94 95 LYS A N 1
ATOM 793 C CA . LYS A 1 95 ? 37.672 -2.590 -31.472 1.00 69.94 95 LYS A CA 1
ATOM 794 C C . LYS A 1 95 ? 36.911 -3.885 -31.751 1.00 69.94 95 LYS A C 1
ATOM 796 O O . LYS A 1 95 ? 35.947 -4.169 -31.031 1.00 69.94 95 LYS A O 1
ATOM 801 N N . PRO A 1 96 ? 37.313 -4.674 -32.767 1.00 71.88 96 PRO A N 1
ATOM 802 C CA . PRO A 1 96 ? 36.719 -5.985 -32.968 1.00 71.88 96 PRO A CA 1
ATOM 803 C C . PRO A 1 96 ? 36.787 -6.718 -31.636 1.00 71.88 96 PRO A C 1
ATOM 805 O O . PRO A 1 96 ? 37.791 -6.595 -30.935 1.00 71.88 96 PRO A O 1
ATOM 808 N N . MET A 1 97 ? 35.704 -7.405 -31.276 1.00 62.19 97 MET A N 1
ATOM 809 C CA . MET A 1 97 ? 35.580 -8.147 -30.027 1.00 62.19 97 MET A CA 1
ATOM 810 C C . MET A 1 97 ? 36.734 -9.156 -29.953 1.00 62.19 97 MET A C 1
ATOM 812 O O . MET A 1 97 ? 36.660 -10.261 -30.491 1.00 62.19 97 MET A O 1
ATOM 816 N N . GLN A 1 98 ? 37.859 -8.732 -29.384 1.00 67.31 98 GLN A N 1
ATOM 817 C CA . GLN A 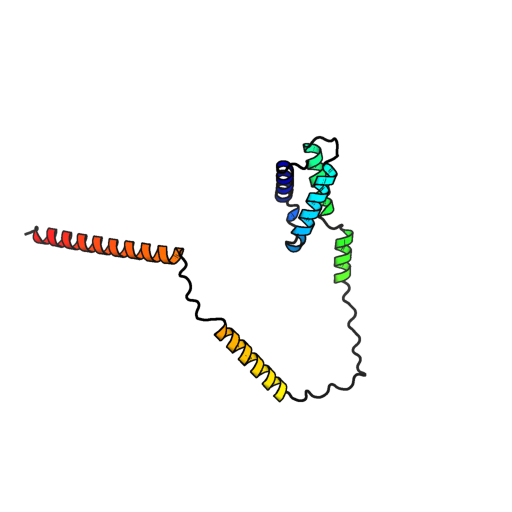1 98 ? 39.009 -9.587 -29.205 1.00 67.31 98 GLN A CA 1
ATOM 818 C C . GLN A 1 98 ? 38.643 -10.526 -28.068 1.00 67.31 98 GLN A C 1
ATOM 820 O O . GLN A 1 98 ? 38.195 -10.092 -27.008 1.00 67.31 98 GLN A O 1
ATOM 825 N N . ASP A 1 99 ? 38.828 -11.813 -28.341 1.00 69.12 99 ASP A N 1
ATOM 826 C CA . ASP A 1 99 ? 38.724 -12.890 -27.366 1.00 69.12 99 ASP A CA 1
ATOM 827 C C . ASP A 1 99 ? 37.300 -13.376 -27.030 1.00 69.12 99 ASP A C 1
ATOM 829 O O . ASP A 1 99 ? 36.934 -13.631 -25.881 1.00 69.12 99 ASP A O 1
ATOM 833 N N . LEU A 1 100 ? 36.494 -13.592 -28.079 1.00 75.88 100 LEU A N 1
ATOM 834 C CA . LEU A 1 100 ? 35.279 -14.426 -28.026 1.00 75.88 100 LEU A CA 1
ATOM 835 C C . LEU A 1 100 ? 35.524 -15.753 -27.292 1.00 75.88 100 LEU A C 1
ATOM 837 O O . LEU A 1 100 ? 34.664 -16.214 -26.546 1.00 75.88 100 LEU A O 1
ATOM 841 N N . THR A 1 101 ? 36.701 -16.341 -27.498 1.00 79.50 101 THR A N 1
ATOM 842 C CA . THR A 1 101 ? 37.187 -17.565 -26.859 1.00 79.50 101 THR A CA 1
ATOM 843 C C . THR A 1 101 ? 37.278 -17.437 -25.342 1.00 79.50 101 THR A C 1
ATOM 845 O O . THR A 1 101 ? 36.621 -18.207 -24.644 1.00 79.50 101 THR A O 1
ATOM 848 N N . SER A 1 102 ? 37.977 -16.424 -24.826 1.00 80.88 102 SER A N 1
ATOM 849 C CA . SER A 1 102 ? 38.056 -16.157 -23.383 1.00 80.88 102 SER A CA 1
ATOM 850 C C . SER A 1 102 ? 36.691 -15.844 -22.770 1.00 80.88 102 SER A C 1
ATOM 852 O O . SER A 1 102 ? 36.365 -16.306 -21.675 1.00 80.88 102 SER A O 1
ATOM 854 N N . LEU A 1 103 ? 35.827 -15.121 -23.493 1.00 82.88 103 LEU A N 1
ATOM 855 C CA . LEU A 1 103 ? 34.474 -14.837 -23.014 1.00 82.88 103 LEU A CA 1
ATOM 856 C C . LEU A 1 103 ? 33.629 -16.118 -22.900 1.00 82.88 103 LEU A C 1
ATOM 858 O O . LEU A 1 103 ? 32.884 -16.288 -21.930 1.00 82.88 103 LEU A O 1
ATOM 862 N N . LEU A 1 104 ? 33.760 -17.028 -23.868 1.00 85.50 104 LEU A N 1
ATOM 863 C CA . LEU A 1 104 ? 33.109 -18.339 -23.871 1.00 85.50 104 LEU A CA 1
ATOM 864 C C . LEU A 1 104 ? 33.607 -19.219 -22.723 1.00 85.50 104 LEU A C 1
ATOM 866 O O . LEU A 1 104 ? 32.784 -19.809 -22.021 1.00 85.50 104 LEU A O 1
ATOM 870 N N . GLU A 1 105 ? 34.919 -19.272 -22.502 1.00 87.56 105 GLU A N 1
ATOM 871 C CA . GLU A 1 105 ? 35.529 -20.015 -21.394 1.00 87.56 105 GLU A CA 1
ATOM 872 C C . GLU A 1 105 ? 35.049 -19.486 -20.045 1.00 87.56 105 GLU A C 1
ATOM 874 O O . GLU A 1 105 ? 34.457 -20.241 -19.274 1.00 87.56 105 GLU A O 1
ATOM 879 N N . LYS A 1 106 ? 35.148 -18.173 -19.818 1.00 86.69 106 LYS A N 1
ATOM 880 C CA . LYS A 1 106 ? 34.694 -17.528 -18.580 1.00 86.69 106 LYS A CA 1
ATOM 881 C C . LYS A 1 106 ? 33.204 -17.749 -18.313 1.00 86.69 106 LYS A C 1
ATOM 883 O O . LYS A 1 106 ? 32.788 -17.962 -17.176 1.00 86.69 106 LYS A O 1
ATOM 888 N N . THR A 1 107 ? 32.378 -17.706 -19.358 1.00 87.38 107 THR A N 1
ATOM 889 C CA . THR A 1 107 ? 30.933 -17.953 -19.228 1.00 87.38 107 THR A CA 1
ATOM 890 C C . THR A 1 107 ? 30.643 -19.419 -18.906 1.00 87.38 107 THR A C 1
ATOM 892 O O . THR A 1 107 ? 29.739 -19.717 -18.124 1.00 87.38 107 THR A O 1
ATOM 895 N N . ASN A 1 10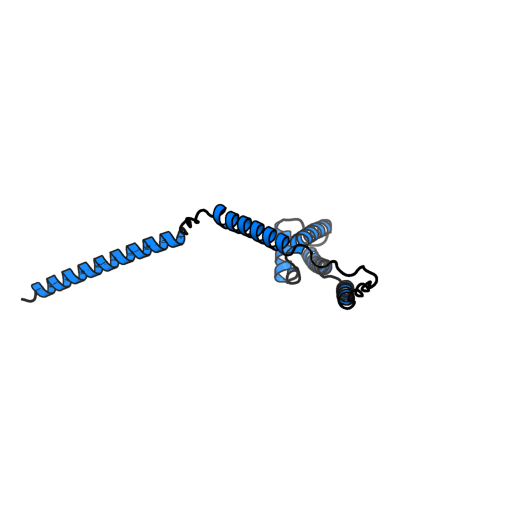8 ? 31.405 -20.344 -19.492 1.00 87.81 108 ASN A N 1
ATOM 896 C CA . ASN A 1 108 ? 31.268 -21.771 -19.223 1.00 87.81 108 ASN A CA 1
ATOM 897 C C . ASN A 1 108 ? 31.743 -22.147 -17.816 1.00 87.81 108 ASN A C 1
ATOM 899 O O . ASN A 1 108 ? 31.078 -22.948 -17.164 1.00 87.81 108 ASN A O 1
ATOM 903 N N . GLU A 1 109 ? 32.846 -21.573 -17.336 1.00 90.88 109 GLU A N 1
ATOM 904 C CA . GLU A 1 109 ? 33.334 -21.760 -15.964 1.00 90.88 109 GLU A CA 1
ATOM 905 C C . GLU A 1 109 ? 32.315 -21.255 -14.947 1.00 90.88 109 GLU A C 1
ATOM 907 O O . GLU A 1 109 ? 31.873 -22.022 -14.093 1.00 90.88 109 GLU A O 1
ATOM 912 N N . ARG A 1 110 ? 31.820 -20.025 -15.130 1.00 90.44 110 ARG A N 1
ATOM 913 C CA . ARG A 1 110 ? 30.770 -19.460 -14.278 1.00 90.44 110 ARG A CA 1
ATOM 914 C C . ARG A 1 110 ? 29.517 -20.341 -14.234 1.00 90.44 110 ARG A C 1
ATOM 916 O O . ARG A 1 110 ? 28.984 -20.596 -13.159 1.00 90.44 110 ARG A O 1
ATOM 923 N N . ARG A 1 111 ? 29.054 -20.856 -15.381 1.00 87.50 111 ARG A N 1
ATOM 924 C CA . ARG A 1 111 ? 27.908 -21.784 -15.407 1.00 87.50 111 ARG A CA 1
ATOM 925 C C . ARG A 1 111 ? 28.192 -23.091 -14.671 1.00 87.50 111 ARG A C 1
ATOM 927 O O . ARG A 1 111 ? 27.285 -23.618 -14.039 1.00 87.50 111 ARG A O 1
ATOM 934 N N . LYS A 1 112 ? 29.409 -23.639 -14.755 1.00 87.44 112 LYS A N 1
ATOM 935 C CA . LYS A 1 112 ? 29.776 -24.852 -14.005 1.00 87.44 112 LYS A CA 1
ATOM 936 C C . LYS A 1 112 ? 29.710 -24.611 -12.498 1.00 87.44 112 LYS A C 1
ATOM 938 O O . LYS A 1 112 ? 29.172 -25.458 -11.793 1.00 87.44 112 LYS A O 1
ATOM 943 N N . GLU A 1 113 ? 30.195 -23.464 -12.029 1.00 86.00 113 GLU A N 1
ATOM 944 C CA . GLU A 1 113 ? 30.121 -23.072 -10.616 1.00 86.00 113 GLU A CA 1
ATOM 945 C C . GLU A 1 113 ? 28.671 -22.896 -10.148 1.00 86.00 113 GLU A C 1
ATOM 947 O O . GLU A 1 113 ? 28.288 -23.454 -9.122 1.00 86.00 113 GLU A O 1
ATOM 952 N N . GLU A 1 114 ? 27.838 -22.198 -10.929 1.00 82.81 114 GLU A N 1
ATOM 953 C CA . GLU A 1 114 ? 26.407 -22.016 -10.640 1.00 82.81 114 GLU A CA 1
ATOM 954 C C . GLU A 1 114 ? 25.677 -23.367 -10.560 1.00 82.81 114 GLU A C 1
ATOM 956 O O . GLU A 1 114 ? 24.929 -23.630 -9.618 1.00 82.81 114 GLU A O 1
ATOM 961 N N . ILE A 1 115 ? 25.934 -24.262 -11.517 1.00 81.44 115 ILE A N 1
ATOM 962 C CA . ILE A 1 115 ? 25.377 -25.618 -11.527 1.00 81.44 115 ILE A CA 1
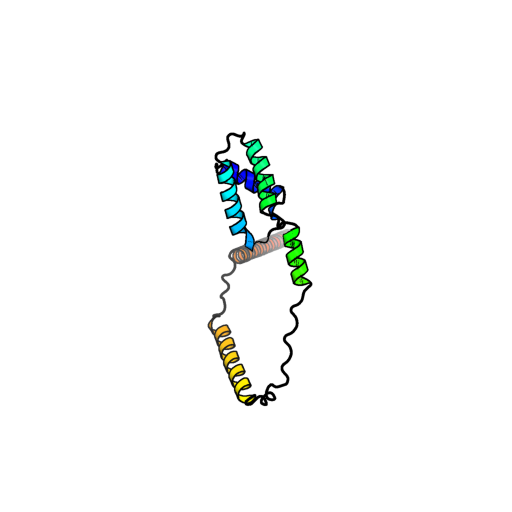ATOM 963 C C . ILE A 1 115 ? 25.834 -26.391 -10.284 1.00 81.44 115 ILE A C 1
ATOM 965 O O . ILE A 1 115 ? 25.019 -27.028 -9.618 1.00 81.44 115 ILE A O 1
ATOM 969 N N . GLN A 1 116 ? 27.119 -26.325 -9.942 1.00 80.50 116 GLN A N 1
ATOM 970 C CA . GLN A 1 116 ? 27.658 -27.029 -8.785 1.00 80.50 116 GLN A CA 1
ATOM 971 C C . GLN A 1 116 ? 27.083 -26.501 -7.469 1.00 80.50 116 GLN A C 1
ATOM 973 O O . GLN A 1 116 ? 26.777 -27.309 -6.596 1.00 80.50 116 GLN A O 1
ATOM 978 N N . GLN A 1 117 ? 26.858 -25.192 -7.337 1.00 77.00 117 GLN A N 1
ATOM 979 C CA . GLN A 1 117 ? 26.165 -24.611 -6.182 1.00 77.00 117 GLN A CA 1
ATOM 980 C C . GLN A 1 117 ? 24.720 -25.103 -6.086 1.00 77.00 117 GLN A C 1
ATOM 982 O O . GLN A 1 117 ? 24.306 -25.562 -5.028 1.00 77.00 117 GLN A O 1
ATOM 987 N N . VAL A 1 118 ? 23.978 -25.134 -7.197 1.00 71.12 118 VAL A N 1
ATOM 988 C CA . VAL A 1 118 ? 22.599 -25.660 -7.218 1.00 71.12 118 VAL A CA 1
ATOM 989 C C . VAL A 1 118 ? 22.531 -27.122 -6.757 1.00 71.12 118 VAL A C 1
ATOM 991 O O . VAL A 1 118 ? 21.565 -27.511 -6.098 1.00 71.12 118 VAL A O 1
ATOM 994 N N . PHE A 1 119 ? 23.548 -27.924 -7.082 1.00 67.69 119 PHE A N 1
ATOM 995 C CA . PHE A 1 119 ? 23.640 -29.324 -6.660 1.00 67.69 119 PHE A CA 1
ATOM 996 C C . PHE A 1 119 ? 24.283 -29.528 -5.278 1.00 67.69 119 PHE A C 1
ATOM 998 O O . PHE A 1 119 ? 24.076 -30.579 -4.680 1.00 67.69 119 PHE A O 1
ATOM 1005 N N . SER A 1 120 ? 25.028 -28.550 -4.755 1.00 66.94 120 SER A N 1
ATOM 1006 C CA . SER A 1 120 ? 25.652 -28.617 -3.423 1.00 66.94 120 SER A CA 1
ATOM 1007 C C . SER A 1 120 ? 24.727 -28.074 -2.330 1.00 66.94 120 SER A C 1
ATOM 1009 O O . SER A 1 120 ? 24.669 -28.644 -1.244 1.00 66.94 120 SER A O 1
ATOM 1011 N N . ASP A 1 121 ? 23.931 -27.047 -2.638 1.00 58.16 121 ASP A N 1
ATOM 1012 C CA . ASP A 1 121 ? 22.959 -26.435 -1.718 1.00 58.16 121 ASP A CA 1
ATOM 1013 C C . ASP A 1 121 ? 21.636 -27.212 -1.635 1.00 58.16 121 ASP A C 1
ATOM 1015 O O . ASP A 1 121 ? 20.713 -26.837 -0.909 1.00 58.16 121 ASP A O 1
ATOM 1019 N N . LYS A 1 122 ? 21.535 -28.333 -2.356 1.00 53.53 122 LYS A N 1
ATOM 1020 C CA . LYS A 1 122 ? 20.449 -29.298 -2.214 1.00 53.53 122 LYS A CA 1
ATOM 1021 C C . LYS A 1 122 ? 21.020 -30.696 -1.985 1.00 53.53 122 LYS A C 1
ATOM 1023 O O . LYS A 1 122 ? 21.065 -31.490 -2.928 1.00 53.53 122 LYS A O 1
ATOM 1028 N N . PRO A 1 123 ? 21.302 -31.099 -0.728 1.00 49.72 123 PRO A N 1
ATOM 1029 C CA . PRO A 1 123 ? 20.846 -32.431 -0.365 1.00 49.72 123 PRO A CA 1
ATOM 1030 C C . PRO A 1 123 ? 19.374 -32.483 -0.781 1.00 49.72 123 PRO A C 1
ATOM 1032 O O . PRO A 1 123 ? 18.637 -31.519 -0.554 1.00 49.72 123 PRO A O 1
ATOM 1035 N N . PHE A 1 124 ? 18.972 -33.546 -1.476 1.00 43.75 124 PHE A N 1
ATOM 1036 C CA . PHE A 1 124 ? 17.564 -33.875 -1.666 1.00 43.75 124 PHE A CA 1
ATOM 1037 C C . PHE A 1 124 ? 16.806 -33.412 -0.423 1.00 43.75 124 PHE A C 1
ATOM 1039 O O . PHE A 1 124 ? 17.115 -33.884 0.673 1.00 43.75 124 PHE A O 1
ATOM 1046 N N . LEU A 1 125 ? 15.883 -32.453 -0.573 1.00 43.91 125 LEU A N 1
ATOM 1047 C CA . LEU A 1 125 ? 14.882 -32.240 0.454 1.00 43.91 125 LEU A CA 1
ATOM 1048 C C . LEU A 1 125 ? 14.263 -33.627 0.642 1.00 43.91 125 LEU A C 1
ATOM 1050 O O . LEU A 1 125 ? 13.459 -34.076 -0.176 1.00 43.91 125 LEU A O 1
ATOM 1054 N N . THR A 1 126 ? 14.639 -34.320 1.713 1.00 50.50 126 THR A N 1
ATOM 1055 C CA . THR A 1 126 ? 13.664 -35.052 2.495 1.00 50.50 126 THR A CA 1
ATOM 1056 C C . THR A 1 126 ? 12.600 -34.013 2.779 1.00 50.50 126 THR A C 1
ATOM 1058 O O . THR A 1 126 ? 12.758 -33.187 3.674 1.00 50.50 126 THR A O 1
ATOM 1061 N N . GLN A 1 127 ? 11.592 -33.954 1.905 1.00 51.47 127 GLN A N 1
ATOM 1062 C CA . GLN A 1 127 ? 10.343 -33.296 2.216 1.00 51.47 127 GLN A CA 1
ATOM 1063 C C . GLN A 1 127 ? 9.967 -33.866 3.577 1.00 51.47 127 GLN A C 1
ATOM 1065 O O . GLN A 1 127 ? 9.693 -35.064 3.685 1.00 51.47 127 GLN A O 1
ATOM 1070 N N . GLU A 1 128 ? 10.052 -33.048 4.626 1.00 54.97 128 GLU A N 1
ATOM 1071 C CA . GLU A 1 128 ? 9.258 -33.300 5.814 1.00 54.97 128 GLU A CA 1
ATOM 1072 C C . GLU A 1 128 ? 7.851 -33.527 5.274 1.00 54.97 128 GLU A C 1
ATOM 1074 O O . GLU A 1 128 ? 7.268 -32.632 4.655 1.00 54.97 128 GLU A O 1
ATOM 1079 N N . LYS A 1 129 ? 7.375 -34.777 5.345 1.00 56.44 129 LYS A N 1
ATOM 1080 C CA . LYS A 1 129 ? 6.020 -35.105 4.920 1.00 56.44 129 LYS A CA 1
ATOM 1081 C C . LYS A 1 129 ? 5.119 -34.160 5.695 1.00 56.44 129 LYS A C 1
ATOM 1083 O O . LYS A 1 129 ? 5.116 -34.190 6.922 1.00 56.44 129 LYS A O 1
ATOM 1088 N N . ASP A 1 130 ? 4.412 -33.307 4.962 1.00 66.81 130 ASP A N 1
ATOM 1089 C CA . ASP A 1 130 ? 3.485 -32.334 5.520 1.00 66.81 130 ASP A CA 1
ATOM 1090 C C . ASP A 1 130 ? 2.614 -33.065 6.564 1.00 66.81 130 ASP A C 1
ATOM 1092 O O . ASP A 1 130 ? 2.003 -34.086 6.219 1.00 66.81 130 ASP A O 1
ATOM 1096 N N . PRO A 1 131 ? 2.575 -32.653 7.845 1.00 74.75 131 PRO A N 1
ATOM 1097 C CA . PRO A 1 131 ? 1.936 -33.435 8.911 1.00 74.75 131 PRO A CA 1
ATOM 1098 C C . PRO A 1 131 ? 0.447 -33.706 8.635 1.00 74.75 131 PRO A C 1
ATOM 1100 O O . PRO A 1 131 ? -0.139 -34.668 9.140 1.00 74.75 131 PRO A O 1
ATOM 1103 N N . ILE A 1 132 ? -0.173 -32.878 7.791 1.00 74.19 132 ILE A N 1
ATOM 1104 C CA . ILE A 1 132 ? -1.535 -33.056 7.283 1.00 74.19 132 ILE A CA 1
ATOM 1105 C C . ILE A 1 132 ? -1.613 -34.237 6.304 1.00 74.19 132 ILE A C 1
ATOM 1107 O O . ILE A 1 132 ? -2.534 -35.050 6.401 1.00 74.19 132 ILE A O 1
ATOM 1111 N N . LEU A 1 133 ? -0.643 -34.356 5.395 1.00 77.12 133 LEU A N 1
ATOM 1112 C CA . LEU A 1 133 ? -0.569 -35.431 4.409 1.00 77.12 133 LEU A CA 1
ATOM 1113 C C . LEU A 1 133 ? -0.329 -36.782 5.092 1.00 77.12 133 LEU A C 1
ATOM 1115 O O . LEU A 1 133 ? -1.016 -37.754 4.786 1.00 77.12 133 LEU A O 1
ATOM 1119 N N . GLU A 1 134 ? 0.560 -36.830 6.088 1.00 82.12 134 GLU A N 1
ATOM 1120 C CA . GLU A 1 134 ? 0.806 -38.051 6.864 1.00 82.12 134 GLU A CA 1
ATOM 1121 C C . GLU A 1 134 ? -0.442 -38.487 7.653 1.00 82.12 134 GLU A C 1
ATOM 1123 O O . GLU A 1 134 ? -0.777 -39.673 7.732 1.00 82.12 134 GLU A O 1
ATOM 1128 N N . ARG A 1 135 ? -1.193 -37.525 8.203 1.00 83.06 135 ARG A N 1
ATOM 1129 C CA . ARG A 1 135 ? -2.460 -37.806 8.888 1.00 83.06 135 ARG A CA 1
ATOM 1130 C C . ARG A 1 135 ? -3.517 -38.342 7.921 1.00 83.06 135 ARG A C 1
ATOM 1132 O O . ARG A 1 135 ? -4.213 -39.293 8.273 1.00 83.06 135 ARG A O 1
ATOM 1139 N N . MET A 1 136 ? -3.618 -37.772 6.719 1.00 80.38 136 MET A N 1
ATOM 1140 C CA . MET A 1 136 ? -4.513 -38.263 5.668 1.00 80.38 136 MET A CA 1
ATOM 1141 C C . MET A 1 136 ? -4.155 -39.686 5.225 1.00 80.38 136 MET A C 1
ATOM 1143 O O . MET A 1 136 ? -5.055 -40.523 5.158 1.00 80.38 136 MET A O 1
ATOM 1147 N N . GLU A 1 137 ? -2.872 -39.988 4.997 1.00 84.00 137 GLU A N 1
ATOM 1148 C CA . GLU A 1 137 ? -2.401 -41.339 4.647 1.00 84.00 137 GLU A CA 1
ATOM 1149 C C . GLU A 1 137 ? -2.800 -42.362 5.721 1.00 84.00 137 GLU A C 1
ATOM 1151 O O . GLU A 1 137 ? -3.385 -43.400 5.407 1.00 84.00 137 GLU A O 1
ATOM 1156 N N . ARG A 1 138 ? -2.588 -42.039 7.005 1.00 86.44 138 ARG A N 1
ATOM 1157 C CA . ARG A 1 138 ? -2.988 -42.914 8.121 1.00 86.44 138 ARG A CA 1
ATOM 1158 C C . ARG A 1 138 ? -4.502 -43.127 8.191 1.00 86.44 138 ARG A C 1
ATOM 1160 O O . ARG A 1 138 ? -4.949 -44.228 8.509 1.00 86.44 138 ARG A O 1
ATOM 1167 N N . THR A 1 139 ? -5.308 -42.099 7.921 1.00 87.56 139 THR A N 1
ATOM 1168 C CA . THR A 1 139 ? -6.776 -42.225 7.906 1.00 87.56 139 THR A CA 1
ATOM 1169 C C . THR A 1 139 ? -7.254 -43.090 6.741 1.00 87.56 139 THR A C 1
ATOM 1171 O O . THR A 1 139 ? -8.094 -43.967 6.941 1.00 87.56 139 THR A O 1
ATOM 1174 N N . LEU A 1 140 ? -6.689 -42.897 5.548 1.00 89.94 140 LEU A N 1
ATOM 1175 C CA . LEU A 1 140 ? -6.967 -43.721 4.369 1.00 89.94 140 LEU A CA 1
ATOM 1176 C C . LEU A 1 140 ? -6.623 -45.191 4.613 1.00 89.94 140 LEU A C 1
ATOM 1178 O O . LEU A 1 140 ? -7.428 -46.069 4.303 1.00 89.94 140 LEU A O 1
ATOM 1182 N N . GLN A 1 141 ? -5.473 -45.458 5.230 1.00 91.62 141 GLN A N 1
ATOM 1183 C CA . GLN A 1 141 ? -5.049 -46.816 5.552 1.00 91.62 141 GLN A CA 1
ATOM 1184 C C . GLN A 1 141 ? -6.014 -47.497 6.534 1.00 91.62 141 GLN A C 1
ATOM 1186 O O . GLN A 1 141 ? -6.473 -48.606 6.269 1.00 91.62 141 GLN A O 1
ATOM 1191 N N . LYS A 1 142 ? -6.431 -46.795 7.598 1.00 91.50 142 LYS A N 1
ATOM 1192 C CA . LYS A 1 142 ? -7.442 -47.301 8.544 1.00 91.50 142 LYS A CA 1
ATOM 1193 C C . LYS A 1 142 ? -8.792 -47.583 7.886 1.00 91.50 142 LYS A C 1
ATOM 1195 O O . LYS A 1 142 ? -9.438 -48.574 8.215 1.00 91.50 142 LYS A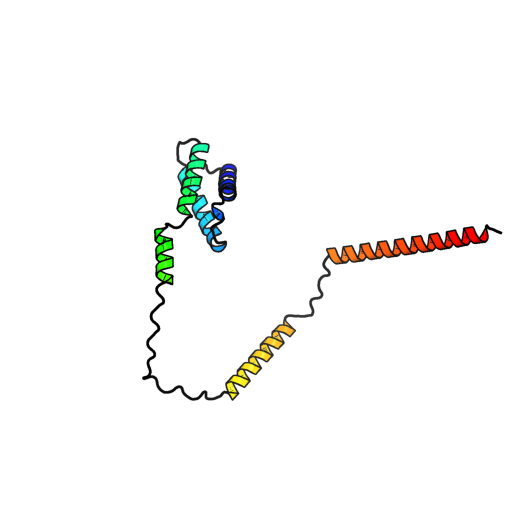 O 1
ATOM 1200 N N . HIS A 1 143 ? -9.241 -46.717 6.977 1.00 89.75 143 HIS A N 1
ATOM 1201 C CA . HIS A 1 143 ? -10.486 -46.952 6.242 1.00 89.75 143 HIS A CA 1
ATOM 1202 C C . HIS A 1 143 ? -10.379 -48.177 5.329 1.00 89.75 143 HIS A C 1
ATOM 1204 O O . HIS A 1 143 ? -11.314 -48.970 5.276 1.00 89.75 143 HIS A O 1
ATOM 1210 N N . SER A 1 144 ? -9.240 -48.370 4.660 1.00 91.38 144 SER A N 1
ATOM 1211 C CA . SER A 1 144 ? -8.996 -49.547 3.819 1.00 91.38 144 SER A CA 1
ATOM 1212 C C . SER A 1 144 ? -9.047 -50.850 4.627 1.00 91.38 144 SER A C 1
ATOM 1214 O O . SER A 1 144 ? -9.771 -51.776 4.267 1.00 91.38 144 SER A O 1
ATOM 1216 N N . GLU A 1 145 ? -8.367 -50.897 5.776 1.00 92.62 145 GLU A N 1
ATOM 1217 C CA . GLU A 1 145 ? -8.394 -52.053 6.686 1.00 92.62 145 GLU A CA 1
ATOM 1218 C C . GLU A 1 145 ? -9.811 -52.354 7.197 1.00 92.62 145 GLU A C 1
ATOM 1220 O O . GLU A 1 145 ? -10.233 -53.511 7.246 1.00 92.62 145 GLU A O 1
ATOM 1225 N N . MET A 1 146 ? -10.580 -51.313 7.529 1.00 92.00 146 MET A N 1
ATOM 1226 C CA . MET A 1 146 ? -11.972 -51.461 7.950 1.00 92.00 146 MET A CA 1
ATOM 1227 C C . MET A 1 146 ? -12.844 -52.049 6.835 1.00 92.00 146 MET A C 1
ATOM 1229 O O . MET A 1 146 ? -13.627 -52.963 7.090 1.00 92.00 146 MET A O 1
ATOM 1233 N N . LEU A 1 147 ? -12.701 -51.558 5.601 1.00 93.88 147 LEU A N 1
ATOM 1234 C CA . LEU A 1 147 ? -13.450 -52.063 4.449 1.00 93.88 147 LEU A CA 1
ATOM 1235 C C . LEU A 1 147 ? -13.122 -53.531 4.157 1.00 93.88 147 LEU A C 1
ATOM 1237 O O . LEU A 1 147 ? -14.037 -54.315 3.910 1.00 93.88 147 LEU A O 1
ATOM 1241 N N . LEU A 1 148 ? -11.848 -53.920 4.250 1.00 93.25 148 LEU A N 1
ATOM 1242 C CA . LEU A 1 148 ? -11.430 -55.316 4.105 1.00 93.25 148 LEU A CA 1
ATOM 1243 C C . LEU A 1 148 ? -12.052 -56.210 5.185 1.00 93.25 148 LEU A C 1
ATOM 1245 O O . LEU A 1 148 ? -12.621 -57.250 4.864 1.00 93.25 148 LEU A O 1
ATOM 1249 N N . SER A 1 149 ? -12.037 -55.776 6.446 1.00 93.88 149 SER A N 1
ATOM 1250 C CA . SER A 1 149 ? -12.658 -56.513 7.557 1.00 93.88 149 SER A CA 1
ATOM 1251 C C . SER A 1 149 ? -14.174 -56.685 7.384 1.00 93.88 149 SER A C 1
ATOM 1253 O O . SER A 1 149 ? -14.729 -57.763 7.633 1.00 93.88 149 SER A O 1
ATOM 1255 N N . ILE A 1 150 ? -14.861 -55.648 6.894 1.00 92.81 150 ILE A N 1
ATOM 1256 C CA . ILE A 1 150 ? -16.292 -55.722 6.572 1.00 92.81 150 ILE A CA 1
ATOM 1257 C C . ILE A 1 150 ? -16.532 -56.744 5.459 1.00 92.81 150 ILE A C 1
ATOM 1259 O O . ILE A 1 150 ? -17.412 -57.594 5.603 1.00 92.81 150 ILE A O 1
ATOM 1263 N N . LEU A 1 151 ? -15.743 -56.698 4.383 1.00 92.75 151 LEU A N 1
ATOM 1264 C CA . LEU A 1 151 ? -15.854 -57.643 3.270 1.00 92.75 151 LEU A CA 1
ATOM 1265 C C . LEU A 1 151 ? -15.619 -59.087 3.725 1.00 92.75 151 LEU A C 1
ATOM 1267 O O . LEU A 1 151 ? -16.423 -59.962 3.409 1.00 92.75 151 LEU A O 1
ATOM 1271 N N . GLU A 1 152 ? -14.588 -59.343 4.530 1.00 93.12 152 GLU A N 1
ATOM 1272 C CA . GLU A 1 152 ? -14.334 -60.672 5.098 1.00 93.12 152 GLU A CA 1
ATOM 1273 C C . GLU A 1 152 ? -15.504 -61.165 5.954 1.00 93.12 152 GLU A C 1
ATOM 1275 O O . GLU A 1 152 ? -15.897 -62.332 5.883 1.00 93.12 152 GLU A O 1
ATOM 1280 N N . THR A 1 153 ? -16.084 -60.279 6.763 1.00 94.94 153 THR A N 1
ATOM 1281 C CA . THR A 1 153 ? -17.234 -60.609 7.610 1.00 94.94 153 THR A CA 1
ATOM 1282 C C . THR A 1 153 ? -18.462 -60.936 6.762 1.00 94.94 153 THR A C 1
ATOM 1284 O O . THR A 1 153 ? -19.156 -61.918 7.032 1.00 94.94 153 THR A O 1
ATOM 1287 N N . GLN A 1 154 ? -18.710 -60.164 5.701 1.00 91.12 154 GLN A N 1
ATOM 1288 C CA . GLN A 1 154 ? -19.794 -60.417 4.752 1.00 91.12 154 GLN A CA 1
ATOM 1289 C C . GLN A 1 154 ? -19.602 -61.745 4.013 1.00 91.12 154 GLN A C 1
ATOM 1291 O O . GLN A 1 154 ? -20.557 -62.511 3.901 1.00 91.12 154 GLN A O 1
ATOM 1296 N N . MET A 1 155 ? -18.380 -62.071 3.583 1.00 92.81 155 MET A N 1
ATOM 1297 C CA . MET A 1 155 ? -18.076 -63.366 2.963 1.00 92.81 155 MET A CA 1
ATOM 1298 C C . MET A 1 155 ? -18.343 -64.531 3.923 1.00 92.81 155 MET A C 1
ATOM 1300 O O . MET A 1 155 ? -19.031 -65.479 3.552 1.00 92.81 155 MET A O 1
ATOM 1304 N N . LYS A 1 156 ? -17.893 -64.436 5.182 1.00 92.44 156 LYS A N 1
ATOM 1305 C CA . LYS A 1 156 ? -18.161 -65.464 6.207 1.00 92.44 156 LYS A CA 1
ATOM 1306 C C . LYS A 1 156 ? -19.658 -65.642 6.473 1.00 92.44 156 LYS A C 1
ATOM 1308 O O . LYS A 1 156 ? -20.118 -66.769 6.644 1.00 92.44 156 LYS A O 1
ATOM 1313 N N . LEU A 1 157 ? -20.422 -64.548 6.500 1.00 90.25 157 LEU A N 1
ATOM 1314 C CA . LEU A 1 157 ? -21.879 -64.582 6.648 1.00 90.25 157 LEU A CA 1
ATOM 1315 C C . LEU A 1 157 ? -22.559 -65.254 5.452 1.00 90.25 157 LEU A C 1
ATOM 1317 O O . LEU A 1 157 ? -23.443 -66.085 5.649 1.00 90.25 157 LEU A O 1
ATOM 1321 N N . ILE A 1 158 ? -22.139 -64.933 4.226 1.00 91.62 158 ILE A N 1
ATOM 1322 C CA . ILE A 1 158 ? -22.658 -65.569 3.008 1.00 91.62 158 ILE A CA 1
ATOM 1323 C C . ILE A 1 158 ? -22.372 -67.073 3.035 1.00 91.62 158 ILE A C 1
ATOM 1325 O O . ILE A 1 158 ? -23.298 -67.862 2.845 1.00 91.62 158 ILE A O 1
ATOM 1329 N N . ASP A 1 159 ? -21.139 -67.476 3.347 1.00 91.31 159 ASP A N 1
ATOM 1330 C CA . ASP A 1 159 ? -20.756 -68.886 3.464 1.00 91.31 159 ASP A CA 1
ATOM 1331 C C . ASP A 1 159 ? -21.582 -69.613 4.531 1.00 91.31 159 ASP A C 1
ATOM 1333 O O . ASP A 1 159 ? -22.060 -70.728 4.308 1.00 91.31 159 ASP A O 1
ATOM 1337 N N . TYR A 1 160 ? -21.797 -68.983 5.689 1.00 90.94 160 TYR A N 1
ATOM 1338 C CA . TYR A 1 160 ? -22.629 -69.535 6.757 1.00 90.94 160 TYR A CA 1
ATOM 1339 C C . TYR A 1 160 ? -24.087 -69.719 6.310 1.00 90.94 160 TYR A C 1
ATOM 1341 O O . TYR A 1 160 ? -24.679 -70.778 6.525 1.00 90.94 160 TYR A O 1
ATOM 1349 N N . LEU A 1 161 ? -24.667 -68.720 5.643 1.00 88.44 161 LEU A N 1
ATOM 1350 C CA . LEU A 1 161 ? -26.033 -68.791 5.123 1.00 88.44 161 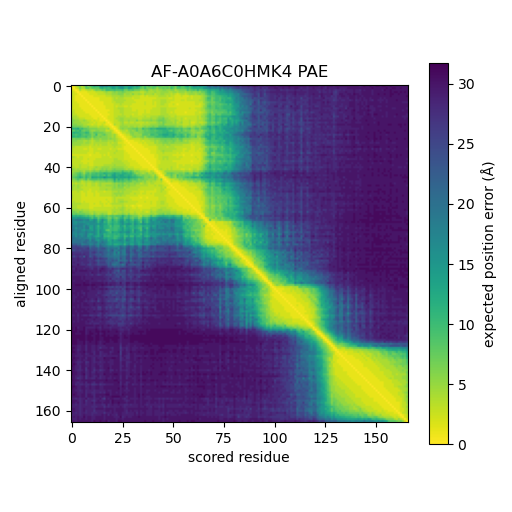LEU A CA 1
ATOM 1351 C C . LEU A 1 161 ? -26.179 -69.826 4.000 1.00 88.44 161 LEU A C 1
ATOM 1353 O O . LEU A 1 161 ? -27.224 -70.460 3.895 1.00 88.44 161 LEU A O 1
ATOM 1357 N N . GLN A 1 162 ? -25.156 -70.023 3.167 1.00 85.69 162 GLN A N 1
ATOM 1358 C CA . GLN A 1 162 ? -25.161 -71.059 2.131 1.00 85.69 162 GLN A CA 1
ATOM 1359 C C . GLN A 1 162 ? -25.050 -72.469 2.722 1.00 85.69 162 GLN A C 1
ATOM 1361 O O . GLN A 1 162 ? -25.725 -73.382 2.246 1.00 85.69 162 GLN A O 1
ATOM 1366 N N . ARG A 1 163 ? -24.247 -72.657 3.777 1.00 83.88 163 ARG A N 1
ATOM 1367 C CA . ARG A 1 163 ? -24.095 -73.956 4.456 1.00 83.88 163 ARG A CA 1
ATOM 1368 C C . ARG A 1 163 ? -25.351 -74.389 5.214 1.00 83.88 163 ARG A C 1
ATOM 1370 O O . ARG A 1 163 ? -25.640 -75.578 5.229 1.00 83.88 163 ARG A O 1
ATOM 1377 N N . ASN A 1 164 ? -26.110 -73.448 5.778 1.00 76.81 164 ASN A N 1
ATOM 1378 C CA . ASN A 1 164 ? -27.347 -73.725 6.526 1.00 76.81 164 ASN A CA 1
ATOM 1379 C C . ASN A 1 164 ? -28.625 -73.742 5.660 1.00 76.81 164 ASN A C 1
ATOM 1381 O O . ASN A 1 164 ? -29.729 -73.766 6.196 1.00 76.81 164 ASN A O 1
ATOM 1385 N N . LYS A 1 165 ? -28.497 -73.691 4.325 1.00 67.38 165 LYS A N 1
ATOM 1386 C CA . LYS A 1 165 ? -29.613 -73.805 3.363 1.00 67.38 165 LYS A CA 1
ATOM 1387 C C . LYS A 1 165 ? -29.836 -75.233 2.828 1.00 67.38 165 LYS A C 1
ATOM 1389 O O . LYS A 1 165 ? -30.632 -75.403 1.906 1.00 67.38 165 LYS A O 1
ATOM 1394 N N . LYS A 1 166 ? -29.138 -76.234 3.372 1.00 51.19 166 LYS A N 1
ATOM 1395 C CA . LYS A 1 166 ? -29.409 -77.668 3.172 1.00 51.19 166 LYS A CA 1
ATOM 1396 C C . LYS A 1 166 ? -30.086 -78.236 4.408 1.00 51.19 166 LYS A C 1
ATOM 1398 O O . LYS A 1 166 ? -30.907 -79.155 4.221 1.00 51.19 166 LYS A O 1
#